Protein AF-A0A2K5ZCI5-F1 (afdb_monomer)

Foldseek 3Di:
DPDLVVLQVLLVVLQCVVQPPHDRDDDDDDSVVSVVSSVVSVVVVVVVVVVVVVLVVLVVVVVVVVVVVVVVCVVVPPPPVPDDDDDDDDPPDCPPPVVDDPVRVVVVVVVVVVVVVVVPPDD

pLDDT: mean 73.83, std 20.53, range [36.81, 96.25]

Solvent-accessible surface area (backbone atoms only — not comparable to full-atom values): 7616 Å² total; per-residue (Å²): 129,83,55,72,67,58,44,47,52,52,35,52,54,49,50,47,64,74,45,56,91,50,84,79,78,92,73,78,91,40,76,69,48,45,51,52,48,37,55,49,50,55,53,46,54,53,50,53,51,55,51,48,53,53,52,52,52,51,51,51,52,50,53,49,50,52,53,49,52,51,49,49,51,60,75,50,61,77,74,69,81,79,80,76,78,94,78,77,84,71,93,67,78,85,73,60,82,80,79,57,53,70,69,55,53,51,56,49,51,55,50,55,51,55,52,58,58,66,69,67,77,79,130

Structure (mmCIF, N/CA/C/O backbone):
data_AF-A0A2K5ZCI5-F1
#
_entry.id   AF-A0A2K5ZCI5-F1
#
loop_
_atom_site.group_PDB
_atom_site.id
_atom_site.type_symbol
_atom_site.label_atom_id
_atom_site.label_alt_id
_atom_site.label_comp_id
_atom_site.label_asym_id
_atom_site.label_entity_id
_atom_site.label_seq_id
_atom_site.pdbx_PDB_ins_code
_atom_site.Cartn_x
_atom_site.Cartn_y
_atom_site.Cartn_z
_atom_site.occupancy
_atom_site.B_iso_or_equiv
_atom_site.auth_seq_id
_atom_site.auth_comp_id
_atom_site.auth_asym_id
_atom_site.auth_atom_id
_atom_site.pdbx_PDB_model_num
ATOM 1 N N . MET A 1 1 ? -5.725 16.795 19.275 1.00 50.84 1 MET A N 1
ATOM 2 C CA . MET A 1 1 ? -5.984 15.352 19.431 1.00 50.84 1 MET A CA 1
ATOM 3 C C . MET A 1 1 ? -6.992 15.022 18.354 1.00 50.84 1 MET A C 1
ATOM 5 O O . MET A 1 1 ? -8.071 15.597 18.414 1.00 50.84 1 MET A O 1
ATOM 9 N N . GLU A 1 2 ? -6.622 14.235 17.344 1.00 60.94 2 GLU A N 1
ATOM 10 C CA . GLU A 1 2 ? -7.616 13.753 16.376 1.00 60.94 2 GLU A CA 1
ATOM 11 C C . GLU A 1 2 ? -8.703 12.969 17.130 1.00 60.94 2 GLU A C 1
ATOM 13 O O . GLU A 1 2 ? -8.354 12.230 18.064 1.00 60.94 2 GLU A O 1
ATOM 18 N N . PRO A 1 3 ? -9.995 13.133 16.799 1.00 82.12 3 PRO A N 1
ATOM 19 C CA . PRO A 1 3 ? -11.059 12.373 17.439 1.00 82.12 3 PRO A CA 1
ATOM 20 C C . PRO A 1 3 ? -10.855 10.873 17.193 1.00 82.12 3 PRO A C 1
ATOM 22 O O . PRO A 1 3 ? -10.481 10.458 16.095 1.00 82.12 3 PRO A O 1
ATOM 25 N N . LEU A 1 4 ? -11.133 10.039 18.200 1.00 82.69 4 LEU A N 1
ATOM 26 C CA . LEU A 1 4 ? -11.065 8.574 18.071 1.00 82.69 4 LEU A CA 1
ATOM 27 C C . LEU A 1 4 ? -11.893 8.074 16.871 1.00 82.69 4 LEU A C 1
ATOM 29 O O . LEU A 1 4 ? -11.431 7.234 16.107 1.00 82.69 4 LEU A O 1
ATOM 33 N N . GLU A 1 5 ? -13.065 8.673 16.669 1.00 84.88 5 GLU A N 1
ATOM 34 C CA . GLU A 1 5 ? -14.006 8.378 15.583 1.00 84.88 5 GLU A CA 1
ATOM 35 C C . GLU A 1 5 ? -13.417 8.628 14.181 1.00 84.88 5 GLU A C 1
ATOM 37 O O . GLU A 1 5 ? -13.641 7.858 13.242 1.00 84.88 5 GLU A O 1
ATOM 42 N N . GLU A 1 6 ? -12.589 9.665 14.029 1.00 89.38 6 GLU A N 1
ATOM 43 C CA . GLU A 1 6 ? -11.916 9.945 12.759 1.00 89.38 6 GLU A CA 1
ATOM 44 C C . GLU A 1 6 ? -10.889 8.856 12.432 1.00 89.38 6 GLU A C 1
ATOM 46 O O . GLU A 1 6 ? -10.809 8.380 11.296 1.00 89.38 6 GLU A O 1
ATOM 51 N N . ARG A 1 7 ? -10.155 8.384 13.446 1.00 89.50 7 ARG A N 1
ATOM 52 C CA . ARG A 1 7 ? -9.182 7.296 13.281 1.00 89.50 7 ARG A CA 1
ATOM 53 C C . ARG A 1 7 ? -9.855 5.978 12.939 1.00 89.50 7 ARG A C 1
ATOM 55 O O . ARG A 1 7 ? -9.363 5.262 12.072 1.00 89.50 7 ARG A O 1
ATOM 62 N N . GLU A 1 8 ? -10.988 5.674 13.562 1.00 91.25 8 GLU A N 1
ATOM 63 C CA . GLU A 1 8 ? -11.790 4.491 13.230 1.00 91.25 8 GLU A CA 1
ATOM 64 C C . GLU A 1 8 ? -12.264 4.525 11.776 1.00 91.25 8 GLU A C 1
ATOM 66 O O . GLU A 1 8 ? -12.143 3.530 11.058 1.00 91.25 8 GLU A O 1
ATOM 71 N N . THR A 1 9 ? -12.710 5.692 11.306 1.00 93.50 9 THR A N 1
ATOM 72 C CA . THR A 1 9 ? -13.151 5.884 9.919 1.00 93.50 9 THR A CA 1
ATOM 73 C C . THR A 1 9 ? -12.000 5.691 8.928 1.00 93.50 9 THR A C 1
ATOM 75 O O . THR A 1 9 ? -12.146 4.986 7.925 1.00 93.50 9 THR A O 1
ATOM 78 N N . GLN A 1 10 ? -10.829 6.265 9.219 1.00 94.19 10 GLN A N 1
ATOM 79 C CA . GLN A 1 10 ? -9.623 6.100 8.401 1.00 94.19 10 GLN A CA 1
ATOM 80 C C . GLN A 1 10 ? -9.161 4.636 8.358 1.00 94.19 10 GLN A C 1
ATOM 82 O O . GLN A 1 10 ? -8.843 4.121 7.284 1.00 94.19 10 GLN A O 1
ATOM 87 N N . VAL A 1 11 ? -9.180 3.944 9.501 1.00 94.94 11 VAL A N 1
ATOM 88 C CA . VAL A 1 11 ? -8.846 2.517 9.598 1.00 94.94 11 VAL A CA 1
ATOM 89 C C . VAL A 1 11 ? -9.829 1.669 8.796 1.00 94.94 11 VAL A C 1
ATOM 91 O O . VAL A 1 11 ? -9.394 0.816 8.027 1.00 94.94 11 VAL A O 1
ATOM 94 N N . ALA A 1 12 ? -11.135 1.917 8.904 1.00 93.75 12 ALA A N 1
ATOM 95 C CA . ALA A 1 12 ? -12.148 1.176 8.156 1.00 93.75 12 ALA A CA 1
ATOM 96 C C . ALA A 1 12 ? -11.982 1.347 6.636 1.00 93.75 12 ALA A C 1
ATOM 98 O O . ALA A 1 12 ? -12.020 0.367 5.887 1.00 93.75 12 ALA A O 1
ATOM 99 N N . ALA A 1 13 ? -11.741 2.579 6.174 1.00 94.81 13 ALA A N 1
ATOM 100 C CA . ALA A 1 13 ? -11.475 2.861 4.766 1.00 94.81 13 ALA A CA 1
ATOM 101 C C . ALA A 1 13 ? -10.186 2.179 4.278 1.00 94.81 13 ALA A C 1
ATOM 103 O O . ALA A 1 13 ? -10.163 1.594 3.192 1.00 94.81 13 ALA A O 1
ATOM 104 N N . TRP A 1 14 ? -9.125 2.212 5.089 1.00 96.00 14 TRP A N 1
ATOM 105 C CA . TRP A 1 14 ? -7.863 1.548 4.779 1.00 96.00 14 TRP A CA 1
ATOM 106 C C . TRP A 1 14 ? -8.010 0.022 4.720 1.00 96.00 14 TRP A C 1
ATOM 108 O O . TRP A 1 14 ? -7.573 -0.588 3.746 1.00 96.00 14 TRP A O 1
ATOM 118 N N . LEU A 1 15 ? -8.690 -0.600 5.687 1.00 95.19 15 LEU A N 1
ATOM 119 C CA . LEU A 1 15 ? -8.958 -2.042 5.683 1.00 95.19 15 LEU A CA 1
ATOM 120 C C . LEU A 1 15 ? -9.780 -2.451 4.458 1.00 95.19 15 LEU A C 1
ATOM 122 O O . LEU A 1 15 ? -9.415 -3.401 3.770 1.00 95.19 15 LEU A O 1
ATOM 126 N N . LYS A 1 16 ? -10.827 -1.693 4.116 1.00 94.81 16 LYS A N 1
ATOM 127 C CA . LYS A 1 16 ? -11.610 -1.937 2.897 1.00 94.81 16 LYS A CA 1
ATOM 128 C C . LYS A 1 16 ? -10.741 -1.881 1.638 1.00 94.81 16 LYS A C 1
ATOM 130 O O . LYS A 1 16 ? -10.903 -2.712 0.752 1.00 94.81 16 LYS A O 1
ATOM 135 N N . LYS A 1 17 ? -9.794 -0.940 1.564 1.00 94.94 17 LYS A N 1
ATOM 136 C CA . LYS A 1 17 ? -8.847 -0.843 0.444 1.00 94.94 17 LYS A CA 1
ATOM 137 C C . LYS A 1 17 ? -7.919 -2.062 0.361 1.00 94.94 17 LYS A C 1
ATOM 139 O O . LYS A 1 17 ? -7.680 -2.544 -0.739 1.00 94.94 17 LYS A O 1
ATOM 144 N N . ILE A 1 18 ? -7.382 -2.534 1.489 1.00 93.94 18 ILE A N 1
ATOM 145 C CA . ILE A 1 18 ? -6.425 -3.655 1.522 1.00 93.94 18 ILE A CA 1
ATOM 146 C C . ILE A 1 18 ? -7.100 -4.992 1.204 1.00 93.94 18 ILE A C 1
ATOM 148 O O . ILE A 1 18 ? -6.543 -5.795 0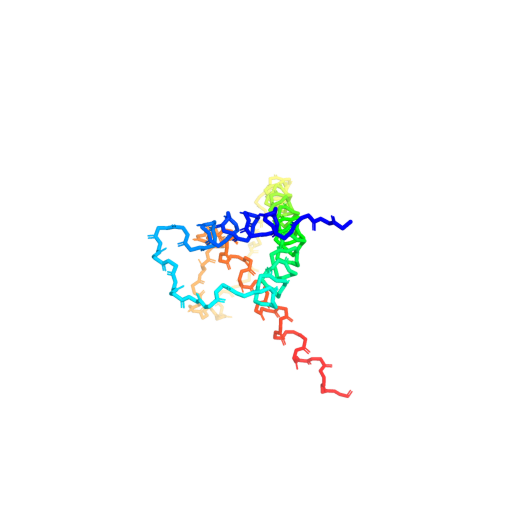.461 1.00 93.94 18 ILE A O 1
ATOM 152 N N . PHE A 1 19 ? -8.289 -5.235 1.756 1.00 93.69 19 PHE A N 1
ATOM 153 C CA . PHE A 1 19 ? -9.014 -6.487 1.533 1.00 93.69 19 PHE A CA 1
ATOM 154 C C . PHE A 1 19 ? -9.770 -6.505 0.193 1.00 93.69 19 PHE A C 1
ATOM 156 O O . PHE A 1 19 ? -9.991 -7.582 -0.365 1.00 93.69 19 PHE A O 1
ATOM 163 N N . GLY A 1 20 ? -10.108 -5.339 -0.371 1.00 92.88 20 GLY A N 1
ATOM 164 C CA . GLY A 1 20 ? -10.807 -5.233 -1.652 1.00 92.88 20 GLY A CA 1
ATOM 165 C C . GLY A 1 20 ? -12.173 -5.916 -1.586 1.00 92.88 20 GLY A C 1
ATOM 166 O O . GLY A 1 20 ? -13.032 -5.503 -0.809 1.00 92.88 20 GLY A O 1
ATOM 167 N N . ASP A 1 21 ? -12.346 -6.979 -2.373 1.00 93.69 21 ASP A N 1
ATOM 168 C CA . ASP A 1 21 ? -13.566 -7.800 -2.392 1.00 93.69 21 ASP A CA 1
ATOM 169 C C . ASP A 1 21 ? -13.591 -8.888 -1.305 1.00 93.69 21 ASP A C 1
ATOM 171 O O . ASP A 1 21 ? -14.618 -9.533 -1.082 1.00 93.69 21 ASP A O 1
ATOM 175 N N . HIS A 1 22 ? -12.470 -9.117 -0.617 1.00 93.19 22 HIS A N 1
ATOM 176 C CA . HIS A 1 22 ? -12.397 -10.117 0.440 1.00 93.19 22 HIS A CA 1
ATOM 177 C C . HIS A 1 22 ? -13.082 -9.606 1.714 1.00 93.19 22 HIS A C 1
ATOM 179 O O . HIS A 1 22 ? -12.967 -8.426 2.059 1.00 93.19 22 HIS A O 1
ATOM 185 N N . PRO A 1 23 ? -13.764 -10.487 2.465 1.00 93.00 23 PRO A N 1
ATOM 186 C CA . PRO A 1 23 ? -14.345 -10.102 3.739 1.00 93.00 23 PRO A CA 1
ATOM 187 C C . PRO A 1 23 ? -13.242 -9.744 4.743 1.00 93.00 23 PRO A C 1
ATOM 189 O O . PRO A 1 23 ? -12.260 -10.473 4.894 1.00 93.00 23 PRO A O 1
ATOM 192 N N . ILE A 1 24 ? -13.430 -8.637 5.463 1.00 93.12 24 ILE A N 1
ATOM 193 C CA . ILE A 1 24 ? -12.535 -8.230 6.551 1.00 93.12 24 ILE A CA 1
ATOM 194 C C . ILE A 1 24 ? -12.751 -9.198 7.731 1.00 93.12 24 ILE A C 1
ATOM 196 O O . ILE A 1 24 ? -13.894 -9.356 8.174 1.00 93.12 24 ILE A O 1
ATOM 200 N N . PRO A 1 25 ? -11.696 -9.852 8.255 1.00 93.62 25 PRO A N 1
ATOM 201 C CA . PRO A 1 25 ? -11.802 -10.704 9.434 1.00 93.62 25 PRO A CA 1
ATOM 202 C C . PRO A 1 25 ? -12.364 -9.937 10.631 1.00 93.62 25 PRO A C 1
ATOM 204 O O . PRO A 1 25 ? -12.054 -8.762 10.818 1.00 93.62 25 PRO A O 1
ATOM 207 N N . GLN A 1 26 ? -13.161 -10.600 11.469 1.00 92.06 26 GLN A N 1
ATOM 208 C CA . GLN A 1 26 ? -13.653 -9.969 12.693 1.00 92.06 26 GLN A CA 1
ATOM 209 C C . GLN A 1 26 ? -12.488 -9.665 13.639 1.00 92.06 26 GLN A C 1
ATOM 211 O O . GLN A 1 26 ? -11.623 -10.512 13.867 1.00 92.06 26 GLN A O 1
ATOM 216 N N . TYR A 1 27 ? -12.483 -8.460 14.199 1.00 91.69 27 TYR A N 1
ATOM 217 C CA . TYR A 1 27 ? -11.490 -8.011 15.166 1.00 91.69 27 TYR A CA 1
ATOM 218 C C . TYR A 1 27 ? -12.161 -7.203 16.274 1.00 91.69 27 TYR A C 1
ATOM 220 O O . TYR A 1 27 ? -13.252 -6.657 16.107 1.00 91.69 27 TYR A O 1
ATOM 228 N N . GLU A 1 28 ? -11.498 -7.132 17.423 1.00 92.88 28 GLU A N 1
ATOM 229 C CA . GLU A 1 28 ? -11.971 -6.332 18.543 1.00 92.88 28 GLU A CA 1
ATOM 230 C C . GLU A 1 28 ? -11.682 -4.847 18.292 1.00 92.88 28 GLU A C 1
ATOM 232 O O . GLU A 1 28 ? -10.522 -4.420 18.250 1.00 92.88 28 GLU 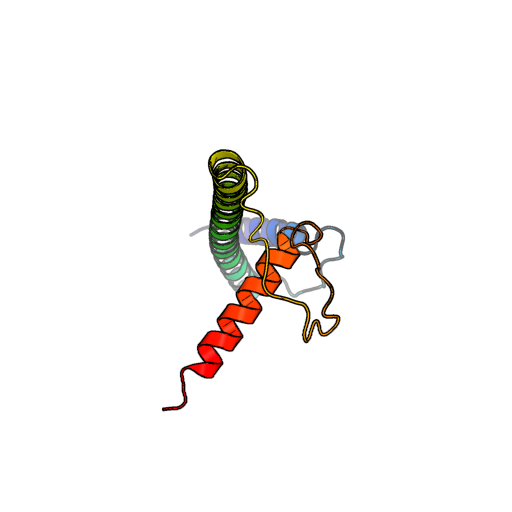A O 1
ATOM 237 N N . VAL A 1 29 ? -12.744 -4.055 18.142 1.00 88.94 29 VAL A N 1
ATOM 238 C CA . VAL A 1 29 ? -12.654 -2.597 18.022 1.00 88.94 29 VAL A CA 1
ATOM 239 C C . VAL A 1 29 ? -12.510 -2.011 19.423 1.00 88.94 29 VAL A C 1
ATOM 241 O O . VAL A 1 29 ? -13.489 -1.774 20.125 1.00 88.94 29 VAL A O 1
ATOM 244 N N . ASN A 1 30 ? -11.264 -1.822 19.848 1.00 92.75 30 ASN A N 1
ATOM 245 C CA . ASN A 1 30 ? -10.925 -1.114 21.076 1.00 92.75 30 ASN A CA 1
ATOM 246 C C . ASN A 1 30 ? -9.950 0.038 20.761 1.00 92.75 30 ASN A C 1
ATOM 248 O O . ASN A 1 30 ? -9.268 -0.009 19.732 1.00 92.75 30 ASN A O 1
ATOM 252 N N . PRO A 1 31 ? -9.836 1.061 21.63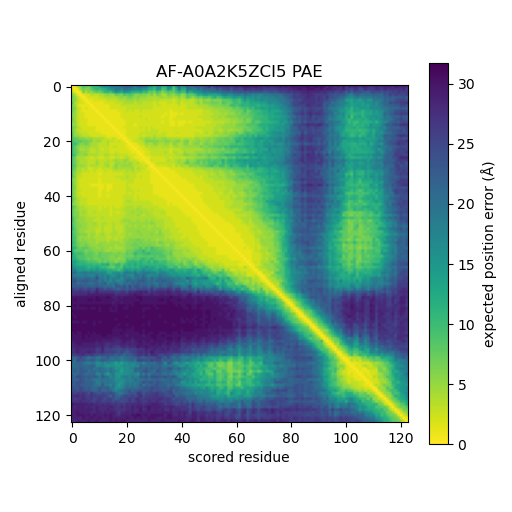1 1.00 91.94 31 PRO A N 1
ATOM 253 C CA . PRO A 1 31 ? -8.997 2.228 21.352 1.00 91.94 31 PRO A CA 1
ATOM 254 C C . PRO A 1 31 ? -7.539 1.875 21.028 1.00 91.94 31 PRO A C 1
ATOM 256 O O . PRO A 1 31 ? -6.940 2.473 20.136 1.00 91.94 31 PRO A O 1
ATOM 259 N N . ARG A 1 32 ? -6.985 0.855 21.698 1.00 93.75 32 ARG A N 1
ATOM 260 C CA . ARG A 1 32 ? -5.620 0.368 21.461 1.00 93.75 32 ARG A CA 1
ATOM 261 C C . ARG A 1 32 ? -5.483 -0.271 20.076 1.00 93.75 32 ARG A C 1
ATOM 263 O O . ARG A 1 32 ? -4.508 -0.010 19.378 1.00 93.75 32 ARG A O 1
ATOM 270 N N . THR A 1 33 ? -6.441 -1.097 19.665 1.00 94.56 33 THR A N 1
ATOM 271 C CA . THR A 1 33 ? -6.467 -1.749 18.352 1.00 94.56 33 THR A CA 1
ATOM 272 C C . THR A 1 33 ? -6.614 -0.711 17.247 1.00 94.56 33 THR A C 1
ATOM 274 O O . THR A 1 33 ? -5.844 -0.741 16.289 1.00 94.56 33 THR A O 1
ATOM 277 N N . THR A 1 34 ? -7.533 0.246 17.400 1.00 93.88 34 THR A N 1
ATOM 278 C CA . THR A 1 34 ? -7.714 1.357 16.456 1.00 93.88 34 THR A CA 1
ATOM 279 C C . THR A 1 34 ? -6.427 2.163 16.299 1.00 93.88 34 THR A C 1
ATOM 281 O O . THR A 1 34 ? -6.014 2.456 15.179 1.00 93.88 34 THR A O 1
ATOM 284 N N . GLU A 1 35 ? -5.741 2.477 17.399 1.00 94.62 35 GLU A N 1
ATOM 285 C CA . GLU A 1 35 ? -4.469 3.199 17.362 1.00 94.62 35 GLU A CA 1
ATOM 286 C C . GLU A 1 35 ? -3.368 2.410 16.636 1.00 94.62 35 GLU A C 1
ATOM 288 O O . GLU A 1 35 ? -2.649 2.969 15.803 1.00 94.62 35 GLU A O 1
ATOM 293 N N . ILE A 1 36 ? -3.239 1.109 16.912 1.00 95.56 36 ILE A N 1
ATOM 294 C CA . ILE A 1 36 ? -2.262 0.239 16.243 1.00 95.56 36 ILE A CA 1
ATOM 295 C C . ILE A 1 36 ? -2.538 0.182 14.736 1.00 95.56 36 ILE A C 1
ATOM 297 O O . ILE A 1 36 ? -1.619 0.367 13.934 1.00 95.56 36 ILE A O 1
ATOM 301 N N . LEU A 1 37 ? -3.794 -0.044 14.345 1.00 96.06 37 LEU A N 1
ATOM 302 C CA . LEU A 1 37 ? -4.195 -0.130 12.941 1.00 96.06 37 LEU A CA 1
ATOM 303 C C . LEU A 1 37 ? -4.010 1.201 12.213 1.00 96.06 37 LEU A C 1
ATOM 305 O O . LEU A 1 37 ? -3.531 1.207 11.083 1.00 96.06 37 LEU A O 1
ATOM 309 N N . HIS A 1 38 ? -4.307 2.323 12.865 1.00 95.06 38 HIS A N 1
ATOM 310 C CA . HIS A 1 38 ? -4.077 3.647 12.298 1.00 95.06 38 HIS A CA 1
ATOM 311 C C . HIS A 1 38 ? -2.578 3.909 12.058 1.00 95.06 38 HIS A C 1
ATOM 313 O O . HIS A 1 38 ? -2.165 4.398 11.008 1.00 95.06 38 HIS A O 1
ATOM 319 N N . HIS A 1 39 ? -1.709 3.579 13.017 1.00 95.75 39 HIS A N 1
ATOM 320 C CA . HIS A 1 39 ? -0.266 3.724 12.798 1.00 95.75 39 HIS A CA 1
ATOM 321 C C . HIS A 1 39 ? 0.241 2.815 11.673 1.00 95.75 39 HIS A C 1
ATOM 323 O O . HIS A 1 39 ? 1.132 3.201 10.911 1.00 95.75 39 HIS A O 1
ATOM 329 N N . LEU A 1 40 ? -0.332 1.618 11.548 1.00 96.25 40 LEU A N 1
ATOM 330 C CA . LEU A 1 40 ? -0.018 0.702 10.462 1.00 96.25 40 LEU A CA 1
ATOM 331 C C . LEU A 1 40 ? -0.483 1.249 9.104 1.00 96.25 40 LEU A C 1
ATOM 333 O O . LEU A 1 40 ? 0.271 1.158 8.134 1.00 96.25 40 LEU A O 1
ATOM 337 N N . SER A 1 41 ? -1.672 1.854 9.025 1.00 95.38 41 SER A N 1
ATOM 338 C CA . SER A 1 41 ? -2.178 2.461 7.790 1.00 95.38 41 SER A CA 1
ATOM 339 C C . SER A 1 41 ? -1.297 3.614 7.323 1.00 95.38 41 SER A C 1
ATOM 341 O O . SER A 1 41 ? -0.950 3.680 6.145 1.00 95.38 41 SER A O 1
ATOM 343 N N . GLU A 1 42 ? -0.859 4.473 8.246 1.00 94.88 42 GLU A N 1
ATOM 344 C CA . GLU A 1 42 ? 0.041 5.586 7.930 1.00 94.88 42 GLU A CA 1
ATOM 345 C C . GLU A 1 42 ? 1.393 5.101 7.402 1.00 94.88 42 GLU A C 1
ATOM 347 O O . GLU A 1 42 ? 1.865 5.573 6.366 1.00 94.88 42 GLU A O 1
ATOM 352 N N . ARG A 1 43 ? 1.996 4.102 8.060 1.00 95.62 43 ARG A N 1
ATOM 353 C CA . ARG A 1 43 ? 3.259 3.507 7.598 1.00 95.62 43 ARG A CA 1
ATOM 354 C C . ARG A 1 43 ? 3.123 2.856 6.227 1.00 95.62 43 ARG A C 1
ATOM 356 O O . ARG A 1 43 ? 4.014 3.007 5.394 1.00 95.62 43 ARG A O 1
ATOM 363 N N . ASN A 1 44 ? 2.019 2.152 5.982 1.00 95.25 44 ASN A N 1
ATOM 364 C CA . ASN A 1 44 ? 1.758 1.565 4.672 1.00 95.25 44 ASN A CA 1
ATOM 365 C C . ASN A 1 44 ? 1.596 2.636 3.599 1.00 95.25 44 ASN A C 1
ATOM 367 O O . ASN A 1 44 ? 2.199 2.505 2.547 1.00 95.25 44 ASN A O 1
ATOM 371 N N . ARG A 1 45 ? 0.888 3.735 3.877 1.00 92.81 45 ARG A N 1
ATOM 372 C CA . ARG A 1 45 ? 0.722 4.829 2.913 1.00 92.81 45 ARG A CA 1
ATOM 373 C C . ARG A 1 45 ? 2.057 5.432 2.467 1.00 92.81 45 ARG A C 1
ATOM 375 O O . ARG A 1 45 ? 2.228 5.705 1.282 1.00 92.81 45 ARG A O 1
ATOM 382 N N . VAL A 1 46 ? 2.990 5.636 3.400 1.00 93.69 46 VAL A N 1
ATOM 383 C CA . VAL A 1 46 ? 4.343 6.127 3.081 1.00 93.69 46 VAL A CA 1
ATOM 384 C C . VAL A 1 46 ? 5.090 5.108 2.223 1.00 93.69 46 VAL A C 1
ATOM 386 O O . VAL A 1 46 ? 5.566 5.444 1.145 1.00 93.69 46 VAL A O 1
ATOM 389 N N . ARG A 1 47 ? 5.114 3.844 2.652 1.00 94.19 47 ARG A N 1
ATOM 390 C CA . ARG A 1 47 ? 5.812 2.775 1.933 1.00 94.19 47 ARG A CA 1
ATOM 391 C C . ARG A 1 47 ? 5.247 2.534 0.532 1.00 94.19 47 ARG A C 1
ATOM 393 O O . ARG A 1 47 ? 6.017 2.365 -0.402 1.00 94.19 47 ARG A O 1
ATOM 400 N N . ASP A 1 48 ? 3.927 2.540 0.376 1.00 92.69 48 ASP A N 1
ATOM 401 C CA . ASP A 1 48 ? 3.258 2.358 -0.914 1.00 92.69 48 ASP A CA 1
ATOM 402 C C . ASP A 1 48 ? 3.635 3.483 -1.885 1.00 92.69 48 ASP A C 1
ATOM 404 O O . ASP A 1 48 ? 3.865 3.233 -3.067 1.00 92.69 48 ASP A O 1
ATOM 408 N N . ARG A 1 49 ? 3.744 4.722 -1.384 1.00 94.75 49 ARG A N 1
ATOM 409 C CA . ARG A 1 49 ? 4.219 5.862 -2.174 1.00 94.75 49 ARG A CA 1
ATOM 410 C C . ARG A 1 49 ? 5.670 5.671 -2.606 1.00 94.75 49 ARG A C 1
ATOM 412 O O . ARG A 1 49 ? 5.974 5.887 -3.774 1.00 94.75 49 ARG A O 1
ATOM 419 N N . ASP A 1 50 ? 6.546 5.274 -1.690 1.00 92.12 50 ASP A N 1
ATOM 420 C CA . ASP A 1 50 ? 7.967 5.085 -1.991 1.00 92.12 50 ASP A CA 1
ATOM 421 C C . ASP A 1 50 ? 8.174 3.952 -3.007 1.00 92.12 50 ASP A C 1
ATOM 423 O O . ASP A 1 50 ? 8.913 4.113 -3.976 1.00 92.12 50 ASP A O 1
ATOM 427 N N . VAL A 1 51 ? 7.455 2.835 -2.847 1.00 89.69 51 VAL A N 1
ATOM 428 C CA . VAL A 1 51 ? 7.462 1.720 -3.806 1.00 89.69 51 VAL A CA 1
ATOM 429 C C . VAL A 1 51 ? 6.951 2.171 -5.170 1.00 89.69 51 VAL A C 1
ATOM 431 O O . VAL A 1 51 ? 7.578 1.856 -6.178 1.00 89.69 51 VAL A O 1
ATOM 434 N N . TYR A 1 52 ? 5.856 2.935 -5.218 1.00 90.81 52 TYR A N 1
ATOM 435 C CA . TYR A 1 52 ? 5.334 3.477 -6.472 1.00 90.81 52 TYR A CA 1
ATOM 436 C C . TYR A 1 52 ? 6.382 4.329 -7.197 1.00 90.81 52 TYR A C 1
ATOM 438 O O . TYR A 1 52 ? 6.602 4.139 -8.388 1.00 90.81 52 TYR A O 1
ATOM 446 N N . LEU A 1 53 ? 7.077 5.219 -6.480 1.00 92.88 53 LEU A N 1
ATOM 447 C CA . LEU A 1 53 ? 8.128 6.053 -7.068 1.00 92.88 53 LEU A CA 1
ATOM 448 C C . LEU A 1 53 ? 9.275 5.217 -7.647 1.00 92.88 53 LEU A C 1
ATOM 450 O O . LEU A 1 53 ? 9.715 5.489 -8.760 1.00 92.88 53 LEU A O 1
ATOM 454 N N . VAL A 1 54 ? 9.724 4.182 -6.931 1.00 91.06 54 VAL A N 1
ATOM 455 C CA . VAL A 1 54 ? 10.773 3.272 -7.422 1.00 91.06 54 VAL A CA 1
ATOM 456 C C . VAL A 1 54 ? 10.307 2.505 -8.660 1.00 91.06 54 VAL A C 1
ATOM 458 O O . VAL A 1 54 ? 11.064 2.360 -9.615 1.00 91.06 54 VAL A O 1
ATOM 461 N N . VAL A 1 55 ? 9.062 2.024 -8.674 1.00 88.94 55 VAL A N 1
ATOM 462 C CA . VAL A 1 55 ? 8.503 1.303 -9.825 1.00 88.94 55 VAL A CA 1
ATOM 463 C C . VAL A 1 55 ? 8.436 2.204 -11.058 1.00 88.94 55 VAL A C 1
ATOM 465 O O . VAL A 1 55 ? 8.855 1.783 -12.134 1.00 88.94 55 VAL A O 1
ATOM 468 N N . GLU A 1 56 ? 7.942 3.433 -10.918 1.00 91.31 56 GLU A N 1
ATOM 469 C CA . GLU A 1 56 ? 7.828 4.365 -12.044 1.00 91.31 56 GLU A CA 1
ATOM 470 C C . GLU A 1 56 ? 9.200 4.799 -12.580 1.00 91.31 56 GLU A C 1
ATOM 472 O O . GLU A 1 56 ? 9.392 4.819 -13.797 1.00 91.31 56 GLU A O 1
ATOM 477 N N . ASP A 1 57 ? 10.174 5.055 -11.701 1.00 90.88 57 ASP A N 1
ATOM 478 C CA . ASP A 1 57 ? 11.561 5.341 -12.097 1.00 90.88 57 ASP A CA 1
ATOM 479 C C . ASP A 1 57 ? 12.161 4.181 -12.908 1.00 90.88 57 ASP A C 1
ATOM 481 O O . ASP A 1 57 ? 12.704 4.373 -13.998 1.00 90.88 57 ASP A O 1
ATOM 485 N N . LEU A 1 58 ? 11.976 2.943 -12.438 1.00 87.62 58 LEU A N 1
ATOM 486 C CA . LEU A 1 58 ? 12.471 1.758 -13.136 1.00 87.62 58 LEU A CA 1
ATOM 487 C C . LEU A 1 58 ? 11.777 1.530 -14.485 1.00 87.62 58 LEU A C 1
ATOM 489 O O . LEU A 1 58 ? 12.435 1.093 -15.432 1.00 87.62 58 LEU A O 1
ATOM 493 N N . LYS A 1 59 ? 10.480 1.843 -14.613 1.00 87.44 59 LYS A N 1
ATOM 494 C CA . LYS A 1 59 ? 9.776 1.805 -15.908 1.00 87.44 59 LYS A CA 1
ATOM 495 C C . LYS A 1 59 ? 10.364 2.807 -16.887 1.00 87.44 59 LYS A C 1
ATOM 497 O O . LYS A 1 59 ? 10.630 2.446 -18.034 1.00 87.44 59 LYS A O 1
ATOM 502 N N . GLN A 1 60 ? 10.582 4.040 -16.436 1.00 89.94 60 GLN A N 1
ATOM 503 C CA . GLN A 1 60 ? 11.179 5.074 -17.270 1.00 89.94 60 GLN A CA 1
ATOM 504 C C . GLN A 1 60 ? 12.573 4.643 -17.735 1.00 89.94 60 GLN A C 1
ATOM 506 O O . GLN A 1 60 ? 12.848 4.626 -18.934 1.00 89.94 60 GLN A O 1
ATOM 511 N N . LYS A 1 61 ? 13.413 4.184 -16.806 1.00 87.94 61 LYS A N 1
ATOM 512 C CA . LYS A 1 61 ? 14.772 3.732 -17.105 1.00 87.94 61 LYS A CA 1
ATOM 513 C C . LYS A 1 61 ? 14.808 2.540 -18.065 1.00 87.94 61 LYS A C 1
ATOM 515 O O . LYS A 1 61 ? 15.653 2.481 -18.955 1.00 87.94 61 LYS A O 1
ATOM 520 N N . ALA A 1 62 ? 13.881 1.591 -17.929 1.00 82.81 62 ALA A N 1
ATOM 521 C CA . ALA A 1 62 ? 13.751 0.485 -18.876 1.00 82.81 62 ALA A CA 1
ATOM 522 C C . ALA A 1 62 ? 13.407 0.984 -20.291 1.00 82.81 62 ALA A C 1
ATOM 524 O O . ALA A 1 62 ? 14.023 0.541 -21.261 1.00 82.81 62 ALA A O 1
ATOM 525 N N . SER A 1 63 ? 12.483 1.943 -20.406 1.00 84.19 63 SER A N 1
ATOM 526 C CA . SER A 1 63 ? 12.124 2.560 -21.689 1.00 84.19 63 SER A CA 1
ATOM 527 C C . SER A 1 63 ? 13.299 3.313 -22.323 1.00 84.19 63 SER A C 1
ATOM 529 O O . SER A 1 63 ? 13.469 3.265 -23.543 1.00 84.19 63 SER A O 1
ATOM 531 N N . GLU A 1 64 ? 14.113 3.999 -21.518 1.00 84.81 64 GLU A N 1
ATOM 532 C CA . GLU A 1 64 ? 15.329 4.677 -21.980 1.00 84.81 64 GLU A CA 1
ATOM 533 C C . GLU A 1 64 ? 16.312 3.665 -22.586 1.00 84.81 64 GLU A C 1
ATOM 535 O O . GLU A 1 64 ? 16.707 3.823 -23.742 1.00 84.81 64 GLU A O 1
ATOM 540 N N . TYR A 1 65 ? 16.611 2.564 -21.887 1.00 81.62 65 TYR A N 1
ATOM 541 C CA . TYR A 1 65 ? 17.508 1.522 -22.404 1.00 81.62 65 TYR A CA 1
ATOM 542 C C . TYR A 1 65 ? 16.992 0.837 -23.672 1.00 81.62 65 TYR A C 1
ATOM 544 O O . TYR A 1 65 ? 17.778 0.550 -24.576 1.00 81.62 65 TYR A O 1
ATOM 552 N N . GLU A 1 66 ? 15.688 0.575 -23.772 1.00 77.75 66 GLU A N 1
ATOM 553 C CA . GLU A 1 66 ? 15.097 0.018 -24.994 1.00 77.75 66 GLU A CA 1
ATOM 554 C C . GLU A 1 66 ? 15.277 0.982 -26.181 1.00 77.75 66 GLU A C 1
ATOM 556 O O . GLU A 1 66 ? 15.663 0.559 -27.276 1.00 77.75 66 GLU A O 1
ATOM 561 N N . SER A 1 67 ? 15.097 2.288 -25.954 1.00 76.12 67 SER A N 1
ATOM 562 C CA . SER A 1 67 ? 15.309 3.317 -26.978 1.00 76.12 67 SER A CA 1
ATOM 563 C C . SER A 1 67 ? 16.784 3.477 -27.372 1.00 76.12 67 SER A C 1
ATOM 565 O O . SER A 1 67 ? 17.101 3.600 -28.560 1.00 76.12 67 SER A O 1
ATOM 567 N N . GLU A 1 68 ? 17.707 3.414 -26.409 1.00 76.69 68 GLU A N 1
ATOM 568 C CA . GLU A 1 68 ? 19.148 3.476 -26.649 1.00 76.69 68 GLU A CA 1
ATOM 569 C C . GLU A 1 68 ? 19.640 2.239 -27.397 1.00 76.69 68 GLU A C 1
ATOM 571 O O . GLU A 1 68 ? 20.396 2.371 -28.357 1.00 76.69 68 GLU A O 1
ATOM 576 N N . GLY A 1 69 ? 19.171 1.045 -27.024 1.00 70.75 69 GLY A N 1
ATOM 577 C CA . GLY A 1 69 ? 19.492 -0.207 -27.707 1.00 70.75 69 GLY A CA 1
ATOM 578 C C . GLY A 1 69 ? 18.998 -0.218 -29.154 1.00 70.75 69 GLY A C 1
ATOM 579 O O . GLY A 1 69 ? 19.744 -0.592 -30.064 1.00 70.75 69 GLY A O 1
ATOM 580 N N . ALA A 1 70 ? 17.775 0.267 -29.392 1.00 69.19 70 ALA A N 1
AT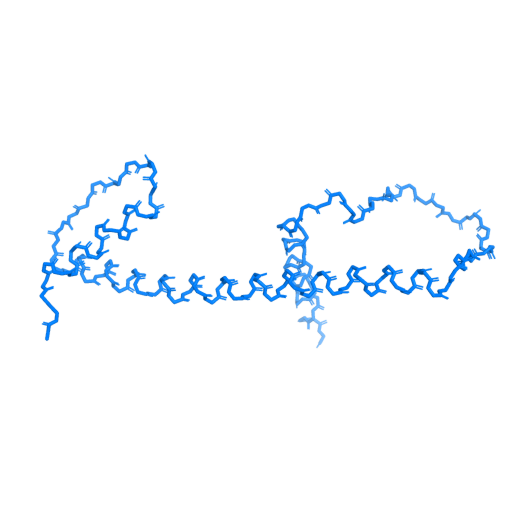OM 581 C CA . ALA A 1 70 ? 17.239 0.446 -30.739 1.00 69.19 70 ALA A CA 1
ATOM 582 C C . ALA A 1 70 ? 18.066 1.460 -31.544 1.00 69.19 70 ALA A C 1
ATOM 584 O O . ALA A 1 70 ? 18.443 1.196 -32.687 1.00 69.19 70 ALA A O 1
ATOM 585 N N . THR A 1 71 ? 18.423 2.588 -30.929 1.00 65.00 71 THR A N 1
ATOM 586 C CA . THR A 1 71 ? 19.232 3.637 -31.562 1.00 65.00 71 THR A CA 1
ATOM 587 C C . THR A 1 71 ? 20.657 3.163 -31.859 1.00 65.00 71 THR A C 1
ATOM 589 O O . THR A 1 71 ? 21.207 3.492 -32.909 1.00 65.00 71 THR A O 1
ATOM 592 N N . PHE A 1 72 ? 21.262 2.379 -30.966 1.00 57.62 72 PHE A N 1
ATOM 593 C CA . PHE A 1 72 ? 22.571 1.759 -31.154 1.00 57.62 72 PHE A CA 1
ATOM 594 C C . PHE A 1 72 ? 22.534 0.745 -32.301 1.00 57.62 72 PHE A C 1
ATOM 596 O O . PHE A 1 72 ? 23.365 0.813 -33.205 1.00 57.62 72 PHE A O 1
ATOM 603 N N . SER A 1 73 ? 21.525 -0.133 -32.327 1.00 59.12 73 SER A N 1
ATOM 604 C CA . SER A 1 73 ? 21.313 -1.099 -33.412 1.00 59.12 73 SER A CA 1
ATOM 605 C C . SER A 1 73 ? 21.101 -0.413 -34.769 1.00 59.12 73 SER A C 1
ATOM 607 O O . SER A 1 73 ? 21.653 -0.850 -35.780 1.00 59.12 73 SER A O 1
ATOM 609 N N . GLN A 1 74 ? 20.365 0.702 -34.785 1.00 58.91 74 GLN A N 1
ATOM 610 C CA . GLN A 1 74 ? 20.092 1.480 -35.990 1.00 58.91 74 GLN A CA 1
ATOM 611 C C . GLN A 1 74 ? 21.320 2.261 -36.484 1.00 58.91 74 GLN A C 1
ATOM 613 O O . GLN A 1 74 ? 21.609 2.243 -37.680 1.00 58.91 74 GLN A O 1
ATOM 618 N N . ARG A 1 75 ? 22.073 2.921 -35.589 1.00 58.78 75 ARG A N 1
ATOM 619 C CA . ARG A 1 75 ? 23.295 3.668 -35.952 1.00 58.78 75 ARG A CA 1
ATOM 620 C C . ARG A 1 75 ? 24.442 2.762 -36.392 1.00 58.78 75 ARG A C 1
ATOM 622 O O . ARG A 1 75 ? 25.213 3.160 -37.259 1.00 58.78 75 ARG A O 1
ATOM 629 N N . HIS A 1 76 ? 24.543 1.559 -35.834 1.00 54.47 76 HIS A N 1
ATOM 630 C CA . HIS A 1 76 ? 25.566 0.573 -36.197 1.00 54.47 76 HIS A CA 1
ATOM 631 C C . HIS A 1 76 ? 25.106 -0.428 -37.263 1.00 54.47 76 HIS A C 1
ATOM 633 O O . HIS A 1 76 ? 25.716 -1.491 -37.362 1.00 54.47 76 HIS A O 1
ATOM 639 N N . GLY A 1 77 ? 24.055 -0.087 -38.030 1.00 48.06 77 GLY A N 1
ATOM 640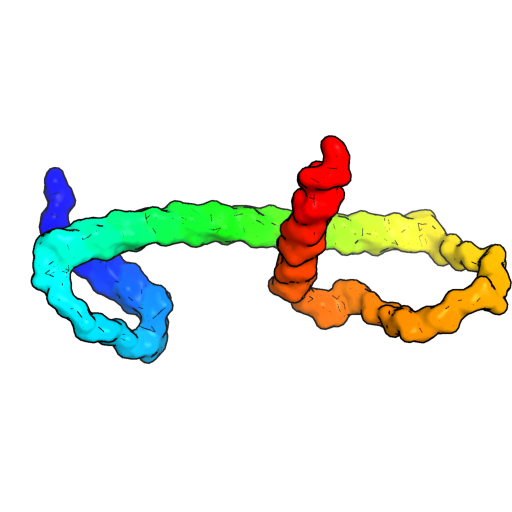 C CA . GLY A 1 77 ? 23.520 -0.808 -39.190 1.00 48.06 77 GLY A CA 1
ATOM 641 C C . GLY A 1 77 ? 24.097 -2.202 -39.389 1.00 48.06 77 GLY A C 1
ATOM 642 O O . GLY A 1 77 ? 25.099 -2.339 -40.072 1.00 48.06 77 GLY A O 1
ATOM 643 N N . CYS A 1 78 ? 23.484 -3.216 -38.770 1.00 50.22 78 CYS A N 1
ATOM 644 C CA . CYS A 1 78 ? 23.877 -4.619 -38.905 1.00 50.22 78 CYS A CA 1
ATOM 645 C C . CYS A 1 78 ? 25.406 -4.826 -38.978 1.00 50.22 78 CYS A C 1
ATOM 647 O O . CYS A 1 78 ? 25.919 -5.334 -39.976 1.00 50.22 78 CYS A O 1
ATOM 649 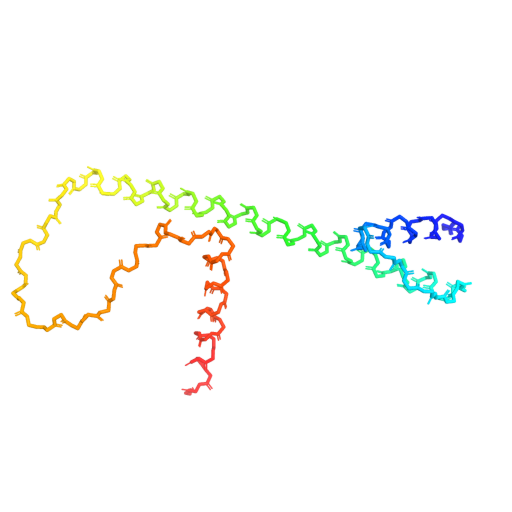N N . PHE A 1 79 ? 26.147 -4.506 -37.913 1.00 36.81 79 PHE A N 1
ATOM 650 C CA . PHE A 1 79 ? 27.410 -5.206 -37.668 1.00 36.81 79 PHE A CA 1
ATOM 651 C C . PHE A 1 79 ? 27.071 -6.666 -37.344 1.00 36.81 79 PHE A C 1
ATOM 653 O O . PHE A 1 79 ? 27.064 -7.113 -36.199 1.00 36.81 79 PHE A O 1
ATOM 660 N N . SER A 1 80 ? 26.743 -7.421 -38.392 1.00 49.22 80 SER A N 1
ATOM 661 C CA . SER A 1 80 ? 26.965 -8.852 -38.400 1.00 49.22 80 SER A CA 1
ATOM 662 C C . SER A 1 80 ? 28.438 -9.027 -38.071 1.00 49.22 80 SER A C 1
ATOM 664 O O . SER A 1 80 ? 29.298 -8.719 -38.895 1.00 49.22 80 SER A O 1
ATOM 666 N N . VAL A 1 81 ? 28.743 -9.480 -36.856 1.00 44.22 81 VAL A N 1
ATOM 667 C CA . VAL A 1 81 ? 30.062 -10.030 -36.551 1.00 44.22 81 VAL A CA 1
ATOM 668 C C . VAL A 1 81 ? 30.137 -11.335 -37.341 1.00 44.22 81 VAL A C 1
ATOM 670 O O . VAL A 1 81 ? 29.822 -12.413 -36.843 1.00 44.22 81 VAL A O 1
ATOM 673 N N . SER A 1 82 ? 30.410 -11.235 -38.642 1.00 47.22 82 SER A N 1
ATOM 674 C CA . SER A 1 82 ? 30.684 -12.403 -39.454 1.00 47.22 82 SER A CA 1
ATOM 675 C C . SER A 1 82 ? 31.986 -13.003 -38.945 1.00 47.22 82 SER A C 1
ATOM 677 O O . SER A 1 82 ? 33.031 -12.355 -38.993 1.00 47.22 82 SER A O 1
ATOM 679 N N . SER A 1 83 ? 31.867 -14.256 -38.511 1.00 46.50 83 SER A N 1
ATOM 680 C CA . SER A 1 83 ? 32.931 -15.236 -38.297 1.00 46.50 83 SER A CA 1
ATOM 681 C C . SER A 1 83 ? 33.597 -15.248 -36.921 1.00 46.50 83 SER A C 1
ATOM 683 O O . SER A 1 83 ? 34.741 -14.839 -36.752 1.00 46.50 83 SER A O 1
ATOM 685 N N . VAL A 1 84 ? 32.934 -15.925 -35.979 1.00 38.06 84 VAL A N 1
ATOM 686 C CA . VAL A 1 84 ? 33.622 -16.964 -35.197 1.00 38.06 84 VAL A CA 1
ATOM 687 C C . VAL A 1 84 ? 32.960 -18.302 -35.559 1.00 38.06 84 VAL A C 1
ATOM 689 O O . VAL A 1 84 ? 31.735 -18.407 -35.448 1.00 38.06 84 VAL A O 1
ATOM 692 N N . PRO A 1 85 ? 33.706 -19.291 -36.089 1.00 40.06 85 PRO A N 1
ATOM 693 C CA . PRO A 1 85 ? 33.131 -20.549 -36.545 1.00 40.06 85 PRO A CA 1
ATOM 694 C C . PRO A 1 85 ? 32.527 -21.346 -35.387 1.00 40.06 85 PRO A C 1
ATOM 696 O O . PRO A 1 85 ? 33.00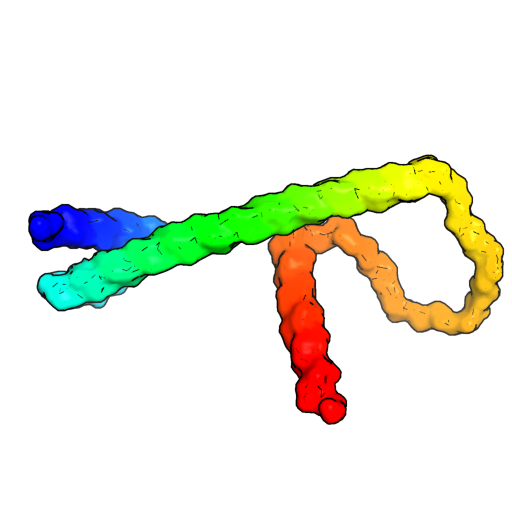6 -21.328 -34.255 1.00 40.06 85 PRO A O 1
ATOM 699 N N . SER A 1 86 ? 31.448 -22.051 -35.723 1.00 45.44 86 SER A N 1
ATOM 700 C CA . SER A 1 86 ? 30.707 -22.963 -34.855 1.00 45.44 86 SER A CA 1
ATOM 701 C C . SER A 1 86 ? 31.605 -24.043 -34.253 1.00 45.44 86 SER A C 1
ATOM 703 O O . SER A 1 86 ? 31.897 -25.040 -34.902 1.00 45.44 86 SER A O 1
ATOM 705 N N . SER A 1 87 ? 31.971 -23.878 -32.990 1.00 42.19 87 SER A N 1
ATOM 706 C CA . SER A 1 87 ? 32.224 -24.960 -32.032 1.00 42.19 87 SER A CA 1
ATOM 707 C C . SER A 1 87 ? 32.292 -24.281 -30.662 1.00 42.19 87 SER A C 1
ATOM 709 O O . SER A 1 87 ? 33.258 -23.594 -30.373 1.00 42.19 87 SER A O 1
ATOM 711 N N . THR A 1 88 ? 31.295 -24.260 -29.797 1.00 41.78 88 THR A N 1
ATOM 712 C CA . THR A 1 88 ? 30.295 -25.246 -29.424 1.00 41.78 88 THR A CA 1
ATOM 713 C C . THR A 1 88 ? 29.064 -24.454 -28.985 1.00 41.78 88 THR A C 1
ATOM 715 O O . THR A 1 88 ? 29.024 -23.870 -27.905 1.00 41.78 88 THR A O 1
ATOM 718 N N . VAL A 1 89 ? 28.054 -24.377 -29.851 1.00 42.69 89 VAL A N 1
ATOM 719 C CA . VAL A 1 89 ? 26.732 -23.896 -29.444 1.00 42.69 89 VAL A CA 1
ATOM 720 C C . VAL A 1 89 ? 26.115 -25.021 -28.616 1.00 42.69 89 VAL A C 1
ATOM 722 O O . VAL A 1 89 ? 25.633 -26.018 -29.143 1.00 42.69 89 VAL A O 1
ATOM 725 N N . GLY A 1 90 ? 26.229 -24.905 -27.294 1.00 42.03 90 GLY A N 1
ATOM 726 C CA . GLY A 1 90 ? 25.250 -25.519 -26.414 1.00 42.03 90 GLY A CA 1
ATOM 727 C C . GLY A 1 90 ? 23.921 -24.825 -26.686 1.00 42.03 90 GLY A C 1
ATOM 728 O O . GLY A 1 90 ? 23.861 -23.595 -26.707 1.00 42.03 90 GLY A O 1
ATOM 729 N N . GLU A 1 91 ? 22.883 -25.606 -26.962 1.00 40.47 91 GLU A N 1
ATOM 730 C CA . GLU A 1 91 ? 21.496 -25.152 -26.986 1.00 40.47 91 GLU A CA 1
ATOM 731 C C . GLU A 1 91 ? 21.113 -24.609 -25.606 1.00 40.47 91 GLU A C 1
ATOM 733 O O . GLU A 1 91 ? 20.505 -25.284 -24.783 1.00 40.47 91 GLU A O 1
ATOM 738 N N . THR A 1 92 ? 21.462 -23.363 -25.327 1.00 39.81 92 THR A N 1
ATOM 739 C CA . THR A 1 92 ? 20.735 -22.558 -24.357 1.00 39.81 92 THR A CA 1
ATOM 740 C C . THR A 1 92 ? 19.906 -21.584 -25.165 1.00 39.81 92 THR A C 1
ATOM 742 O O . THR A 1 92 ? 20.419 -20.742 -25.906 1.00 39.81 92 THR A O 1
ATOM 745 N N . GLY A 1 93 ? 18.592 -21.813 -25.118 1.00 39.72 93 GLY A N 1
ATOM 746 C CA . GLY A 1 93 ? 17.602 -21.085 -25.891 1.00 39.72 93 GLY A CA 1
ATOM 747 C C . GLY A 1 93 ? 17.880 -19.589 -25.851 1.00 39.72 93 GLY A C 1
ATOM 748 O O . GLY A 1 93 ? 18.049 -18.996 -24.787 1.00 39.72 93 GLY A O 1
ATOM 749 N N . LYS A 1 94 ? 17.927 -18.976 -27.034 1.00 42.88 94 LYS A N 1
ATOM 750 C CA . LYS A 1 94 ? 17.850 -17.526 -27.185 1.00 42.88 94 LYS A CA 1
ATOM 751 C C . LYS A 1 94 ? 16.449 -17.089 -26.757 1.00 42.88 94 LYS A C 1
ATOM 753 O O . LYS A 1 94 ? 15.604 -16.817 -27.605 1.00 42.88 94 LYS A O 1
ATOM 758 N N . ILE A 1 95 ? 16.192 -17.065 -25.454 1.00 47.31 95 ILE A N 1
ATOM 759 C CA . ILE A 1 95 ? 15.022 -16.403 -24.894 1.00 47.31 95 ILE A CA 1
ATOM 760 C C . ILE A 1 95 ? 15.301 -14.922 -25.109 1.00 47.31 95 ILE A C 1
ATOM 762 O O . ILE A 1 95 ? 16.149 -14.320 -24.450 1.00 47.31 95 ILE A O 1
ATOM 766 N N . LYS A 1 96 ? 14.696 -14.359 -26.151 1.00 52.19 96 LYS A N 1
ATOM 767 C CA . LYS A 1 96 ? 14.785 -12.930 -26.411 1.00 52.19 96 LYS A CA 1
ATOM 768 C C . LYS A 1 96 ? 14.134 -12.258 -25.205 1.00 52.19 96 LYS A C 1
ATOM 770 O O . LYS A 1 96 ? 13.009 -12.593 -24.851 1.00 52.19 96 LYS A O 1
ATOM 775 N N . ALA A 1 97 ? 14.822 -11.311 -24.573 1.00 52.75 97 ALA A N 1
ATOM 776 C CA . ALA A 1 97 ? 14.318 -10.565 -23.414 1.00 52.75 97 ALA A CA 1
ATOM 777 C C . ALA A 1 97 ? 13.031 -9.745 -23.697 1.00 52.75 97 ALA A C 1
ATOM 779 O O . ALA A 1 97 ? 12.579 -8.975 -22.851 1.00 52.75 97 ALA A O 1
ATOM 780 N N . THR A 1 98 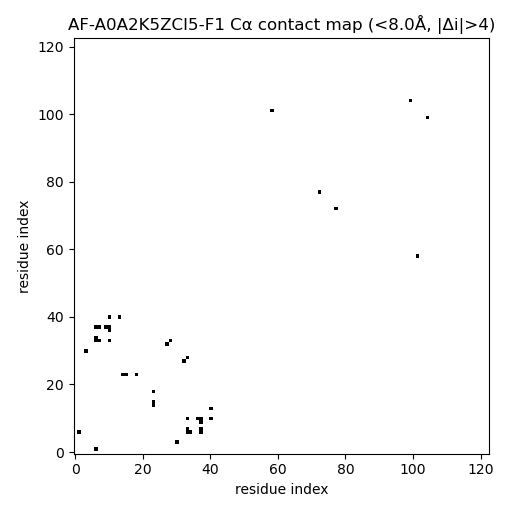? 12.452 -9.892 -24.891 1.00 53.47 98 THR A N 1
ATOM 781 C CA . THR A 1 98 ? 11.188 -9.316 -25.341 1.00 53.47 98 THR A CA 1
ATOM 782 C C . THR A 1 98 ? 9.958 -10.023 -24.783 1.00 53.47 98 THR A C 1
ATOM 784 O O . THR A 1 98 ? 8.897 -9.414 -24.777 1.00 53.47 98 THR A O 1
ATOM 787 N N . ASP A 1 99 ? 10.085 -11.267 -24.312 1.00 57.50 99 ASP A N 1
ATOM 788 C CA . ASP A 1 99 ? 8.915 -12.082 -23.946 1.00 57.50 99 ASP A CA 1
ATOM 789 C C . ASP A 1 99 ? 8.526 -11.956 -22.461 1.00 57.50 99 ASP A C 1
ATOM 791 O O . ASP A 1 99 ? 7.464 -12.425 -22.063 1.00 57.50 99 ASP A O 1
ATOM 795 N N . TYR A 1 100 ? 9.354 -11.292 -21.645 1.00 60.06 100 TYR A N 1
ATOM 796 C CA . TYR A 1 100 ? 9.071 -11.045 -20.230 1.00 60.06 100 TYR A CA 1
ATOM 797 C C . TYR A 1 100 ? 8.300 -9.740 -20.034 1.00 60.06 100 TYR A C 1
ATOM 799 O O . TYR A 1 100 ? 8.703 -8.677 -20.520 1.00 60.06 100 TYR A O 1
ATOM 807 N N . THR A 1 101 ? 7.231 -9.805 -19.247 1.00 73.94 101 THR A N 1
ATOM 808 C CA . THR A 1 101 ? 6.532 -8.629 -18.728 1.00 73.94 101 THR A CA 1
ATOM 809 C C . THR A 1 101 ? 7.473 -7.791 -17.857 1.00 73.94 101 THR A C 1
ATOM 811 O O . THR A 1 101 ? 8.452 -8.289 -17.297 1.00 73.94 101 THR A O 1
ATOM 814 N N . PHE A 1 102 ? 7.193 -6.492 -17.730 1.00 68.56 102 PHE A N 1
ATOM 815 C CA . PHE A 1 102 ? 7.998 -5.589 -16.901 1.00 68.56 102 PHE A CA 1
ATOM 816 C C . PHE A 1 102 ? 8.171 -6.122 -15.468 1.00 68.56 102 PHE A C 1
ATOM 818 O O . PHE A 1 102 ? 9.285 -6.151 -14.954 1.00 68.56 102 PHE A O 1
ATOM 825 N N . GLU A 1 103 ? 7.096 -6.635 -14.868 1.00 71.00 103 GLU A N 1
ATOM 826 C CA . GLU A 1 103 ? 7.111 -7.221 -13.523 1.00 71.00 103 GLU A CA 1
ATOM 827 C C . GLU A 1 103 ? 8.057 -8.432 -13.425 1.00 71.00 103 GLU A C 1
ATOM 829 O O . GLU A 1 103 ? 8.799 -8.576 -12.452 1.00 71.00 103 GLU A O 1
ATOM 834 N N . GLU A 1 104 ? 8.110 -9.278 -14.459 1.00 74.75 104 GLU A N 1
ATOM 835 C CA . GLU A 1 104 ? 9.048 -10.405 -14.525 1.00 74.75 104 GLU A CA 1
ATOM 836 C C . GLU A 1 104 ? 10.498 -9.930 -14.663 1.00 74.75 104 GLU A C 1
ATOM 838 O O . GLU A 1 104 ? 11.384 -10.454 -13.982 1.00 74.75 104 GLU A O 1
ATOM 843 N N . LYS A 1 105 ? 10.744 -8.899 -15.486 1.00 74.38 105 LYS A N 1
ATOM 844 C CA . LYS A 1 105 ? 12.072 -8.278 -15.630 1.00 74.38 105 LYS A CA 1
ATOM 845 C C . LYS A 1 105 ? 12.558 -7.702 -14.294 1.00 74.38 105 LYS A C 1
ATOM 847 O O . LYS A 1 105 ? 13.701 -7.943 -13.903 1.00 74.38 105 LYS A O 1
ATOM 852 N N . ILE A 1 106 ? 11.687 -7.007 -13.561 1.00 72.81 106 ILE A N 1
ATOM 853 C CA . ILE A 1 106 ? 11.984 -6.466 -12.228 1.00 72.81 106 ILE A CA 1
ATOM 854 C C . ILE A 1 106 ? 12.248 -7.585 -11.213 1.00 72.81 106 ILE A C 1
ATOM 856 O O . ILE A 1 106 ? 13.237 -7.535 -10.479 1.00 72.81 106 ILE A O 1
ATOM 860 N N . GLY A 1 107 ? 11.427 -8.637 -11.203 1.00 68.88 107 GLY A N 1
ATOM 861 C CA . GLY A 1 107 ? 11.624 -9.788 -10.320 1.00 68.88 107 GLY A CA 1
ATOM 862 C C . GLY A 1 107 ? 12.944 -10.532 -10.564 1.00 68.88 107 GLY A C 1
ATOM 863 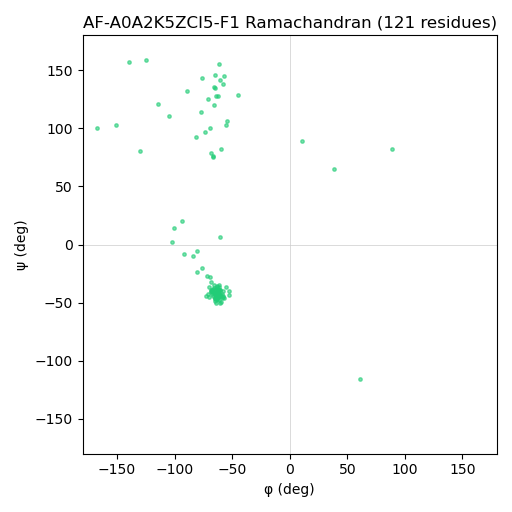O O . GLY A 1 107 ? 13.566 -11.020 -9.619 1.00 68.88 107 GLY A O 1
ATOM 864 N N . ILE A 1 108 ? 13.405 -10.611 -11.816 1.00 72.19 108 ILE A N 1
ATOM 865 C CA . ILE A 1 108 ? 14.721 -11.172 -12.164 1.00 72.19 108 ILE A CA 1
ATOM 866 C C . ILE A 1 108 ? 15.848 -10.248 -11.690 1.00 72.19 108 ILE A C 1
ATOM 868 O O . ILE A 1 108 ? 16.792 -10.731 -11.068 1.00 72.19 108 ILE A O 1
ATOM 872 N N . LEU A 1 109 ? 15.740 -8.933 -11.913 1.00 69.50 109 LEU A N 1
ATOM 873 C CA . LEU A 1 109 ? 16.753 -7.961 -11.490 1.00 69.50 109 LEU A CA 1
ATOM 874 C C . LEU A 1 109 ? 16.993 -8.001 -9.974 1.00 69.50 109 LEU A C 1
ATOM 876 O O . LEU A 1 109 ? 18.141 -8.045 -9.535 1.00 69.50 109 LEU A O 1
ATOM 880 N N . PHE A 1 110 ? 15.926 -8.039 -9.170 1.00 68.19 110 PHE A N 1
ATOM 881 C CA . PHE A 1 110 ? 16.057 -8.125 -7.714 1.00 68.19 110 PHE A CA 1
ATOM 882 C C . PHE A 1 110 ? 16.669 -9.453 -7.247 1.00 68.19 110 PHE A C 1
ATOM 884 O O . PHE A 1 110 ? 17.477 -9.441 -6.318 1.00 68.19 110 PHE A O 1
ATOM 891 N N . ARG A 1 111 ? 16.348 -10.581 -7.900 1.00 66.75 111 ARG A N 1
ATOM 892 C CA . ARG A 1 111 ? 16.982 -11.880 -7.608 1.00 66.75 111 ARG A CA 1
ATOM 893 C C . ARG A 1 111 ? 18.472 -11.882 -7.934 1.00 66.75 111 ARG A C 1
ATOM 895 O O . ARG A 1 111 ? 19.273 -12.234 -7.076 1.00 66.75 111 ARG A O 1
ATOM 902 N N . LEU A 1 112 ? 18.846 -11.413 -9.122 1.00 57.97 112 LEU A N 1
ATOM 903 C CA . LEU A 1 112 ? 20.248 -11.342 -9.539 1.00 57.97 112 LEU A CA 1
ATOM 904 C C . LEU A 1 112 ? 21.062 -10.389 -8.655 1.00 57.97 112 LEU A C 1
ATOM 906 O O . LEU A 1 112 ? 22.214 -10.683 -8.344 1.00 57.97 112 LEU A O 1
ATOM 910 N N . ASN A 1 113 ? 20.472 -9.274 -8.207 1.00 56.38 113 ASN A N 1
ATOM 911 C CA . ASN A 1 113 ? 21.122 -8.363 -7.262 1.00 56.38 113 ASN A CA 1
ATOM 912 C C . ASN A 1 113 ? 21.308 -9.007 -5.873 1.00 56.38 113 ASN A C 1
ATOM 914 O O . ASN A 1 113 ? 22.354 -8.848 -5.255 1.00 56.38 113 ASN A O 1
ATOM 918 N N . ALA A 1 114 ? 20.335 -9.784 -5.385 1.00 55.59 114 ALA A N 1
ATOM 919 C CA . ALA A 1 114 ? 20.478 -10.519 -4.125 1.00 55.59 114 ALA A CA 1
ATOM 920 C C . ALA A 1 114 ? 21.574 -11.601 -4.201 1.00 55.59 114 ALA A C 1
ATOM 922 O O . ALA A 1 114 ? 22.358 -11.759 -3.266 1.00 55.59 114 ALA A O 1
ATOM 923 N N . GLU A 1 115 ? 21.673 -12.303 -5.330 1.00 49.12 115 GLU A N 1
ATOM 924 C CA . GLU A 1 115 ? 22.712 -13.310 -5.583 1.00 49.12 115 GLU A CA 1
ATOM 925 C C . GLU A 1 115 ? 24.110 -12.682 -5.723 1.00 49.12 115 GLU A C 1
ATOM 927 O O . GLU A 1 115 ? 25.077 -13.199 -5.168 1.00 49.12 115 GLU A O 1
ATOM 932 N N . SER A 1 116 ? 24.231 -11.520 -6.374 1.00 47.81 116 SER A N 1
ATOM 933 C CA . SER A 1 116 ? 25.517 -10.809 -6.499 1.00 47.81 116 SER A CA 1
ATOM 934 C C . SER A 1 116 ? 25.999 -10.173 -5.186 1.00 47.81 116 SER A C 1
ATOM 936 O O . SER A 1 116 ? 27.210 -10.101 -4.957 1.00 47.81 116 SER A O 1
ATOM 938 N N . ILE A 1 117 ? 25.089 -9.812 -4.271 1.00 44.94 117 ILE A N 1
ATOM 939 C CA . ILE A 1 117 ? 25.451 -9.436 -2.892 1.00 44.94 117 ILE A CA 1
ATOM 940 C C . ILE A 1 117 ? 25.936 -10.669 -2.109 1.00 44.94 117 ILE A C 1
ATOM 942 O O . ILE A 1 117 ? 26.899 -10.568 -1.350 1.00 44.94 117 ILE A O 1
ATOM 946 N N . SER A 1 118 ? 25.341 -11.847 -2.334 1.00 40.91 118 SER A N 1
ATOM 947 C CA . SER A 1 118 ? 25.751 -13.092 -1.668 1.00 40.91 118 SER A CA 1
ATOM 948 C C . SER A 1 118 ? 27.127 -13.600 -2.115 1.00 40.91 118 SER A C 1
ATOM 950 O O . SER A 1 118 ? 27.810 -14.250 -1.330 1.00 40.91 118 SER A O 1
ATOM 952 N N . CYS A 1 119 ? 27.565 -13.296 -3.341 1.00 39.09 119 CYS A N 1
ATOM 953 C CA . CYS A 1 119 ? 28.896 -13.678 -3.828 1.00 39.09 119 CYS A CA 1
ATOM 954 C C . CYS A 1 119 ? 30.030 -12.747 -3.358 1.00 39.09 119 CYS A C 1
ATOM 956 O O . CYS A 1 119 ? 31.190 -13.036 -3.635 1.00 39.09 119 CYS A O 1
ATOM 958 N N . SER A 1 120 ? 29.726 -11.643 -2.664 1.00 44.84 120 SER A N 1
ATOM 959 C CA . SER A 1 120 ? 30.732 -10.646 -2.259 1.00 44.84 120 SER A CA 1
ATOM 960 C C . SER A 1 120 ? 31.164 -10.734 -0.786 1.00 44.84 120 SER A C 1
ATOM 962 O O . SER A 1 120 ? 31.971 -9.913 -0.358 1.00 44.84 120 SER A O 1
ATOM 964 N N . SER A 1 121 ? 30.656 -11.692 0.008 1.00 47.81 121 SER A N 1
ATOM 965 C CA . SER A 1 121 ? 31.007 -11.820 1.438 1.00 47.81 121 SER A CA 1
ATOM 966 C C . SER A 1 121 ? 32.038 -12.905 1.763 1.00 47.81 121 SER A C 1
ATOM 968 O O . SER A 1 121 ? 32.181 -13.260 2.931 1.00 47.81 121 SER A O 1
ATOM 970 N N . GLU A 1 122 ? 32.749 -13.439 0.774 1.00 50.78 122 GLU A N 1
ATOM 971 C CA . GLU A 1 122 ? 33.809 -14.422 1.011 1.00 50.78 122 GLU A CA 1
ATOM 972 C C . GLU A 1 122 ? 35.081 -13.999 0.272 1.00 50.78 122 GLU A C 1
ATOM 974 O O . GLU A 1 122 ? 35.352 -14.440 -0.843 1.00 50.78 122 GLU A O 1
ATOM 979 N N . ASN A 1 123 ? 35.818 -13.064 0.882 1.00 40.09 123 ASN A N 1
ATOM 980 C CA . ASN A 1 123 ? 37.283 -13.021 0.849 1.00 40.09 123 ASN A CA 1
ATOM 981 C C . ASN A 1 123 ? 37.835 -12.116 1.958 1.00 40.09 123 ASN A C 1
ATOM 983 O O . ASN A 1 123 ? 37.458 -10.922 1.983 1.00 40.09 123 ASN A O 1
#

Secondary structure (DSSP, 8-state):
---HHHHHHHHHHHHHHHHTTSPPPP----HHHHHHHHHHHHHHHHHHHHHHHHHHHHHHHHHHHHHHHHHHHHHTTT--------S---------TTSS-HHHHHHHHHHHHHHHHHTTS--

Sequence (123 aa):
MEPLEERETQVAAWLKKIFGDHPIPQYEVNPRTTEILHHLSERNRVRDRDVYLVVEDLKQKASEYESEGATFSQRHGCFSVSSVPSSTVGETGKIKATDYTFEEKIGILFRLNAESISCSSEN

Nearest PDB structures (foldseek):
  8fck-assembly1_A  TM=6.021E-01  e=6.332E-04  Xenopus laevis
  8at4-assembly1_A  TM=6.012E-01  e=7.226E-04  Xenopus laevis

InterPro domains:
  IPR026243 HAUS augmin-like complex subunit 1 [PF25762] (10-76)
  IPR026243 HAUS augmin-like complex subunit 1 [PR02087] (14-29)
  IPR026243 HAUS augmin-like complex subunit 1 [PR02087] (29-44)
  IPR026243 HAUS augmin-like complex subunit 1 [PR02087] (50-72)
  IPR026243 HAUS augmin-like complex subunit 1 [PTHR31570] (5-76)

Radius of gyration: 24.82 Å; Cα contacts (8 Å, |Δi|>4): 21; chains: 1; bounding box: 52×41×61 Å

Mean predicted aligned error: 15.02 Å

Organism: Mandrillus leucophaeus (NCBI:txid9568)